Protein AF-A0A3M0B6Z5-F1 (afdb_monomer_lite)

Structure (mmCIF, N/CA/C/O backbone):
data_AF-A0A3M0B6Z5-F1
#
_entry.id   AF-A0A3M0B6Z5-F1
#
loop_
_atom_site.group_PDB
_atom_site.id
_atom_site.type_symbol
_atom_site.label_atom_id
_atom_site.label_alt_id
_atom_site.label_comp_id
_atom_site.label_asym_id
_atom_site.label_entity_id
_atom_site.label_seq_id
_atom_site.pdbx_PDB_ins_code
_atom_site.Cartn_x
_atom_site.Cartn_y
_atom_site.Cartn_z
_atom_site.occupancy
_atom_site.B_iso_or_equiv
_atom_site.auth_seq_id
_atom_site.auth_comp_id
_atom_site.auth_asym_id
_atom_site.auth_atom_id
_atom_site.pdbx_PDB_model_num
ATOM 1 N N . MET A 1 1 ? 17.640 46.400 4.854 1.00 50.22 1 MET A N 1
ATOM 2 C CA . MET A 1 1 ? 16.636 46.985 3.923 1.00 50.22 1 MET A CA 1
ATOM 3 C C . MET A 1 1 ? 15.756 45.935 3.219 1.00 50.22 1 MET A C 1
ATOM 5 O O . MET A 1 1 ? 14.706 46.308 2.716 1.00 50.22 1 MET A O 1
ATOM 9 N N . TYR A 1 2 ? 16.138 44.6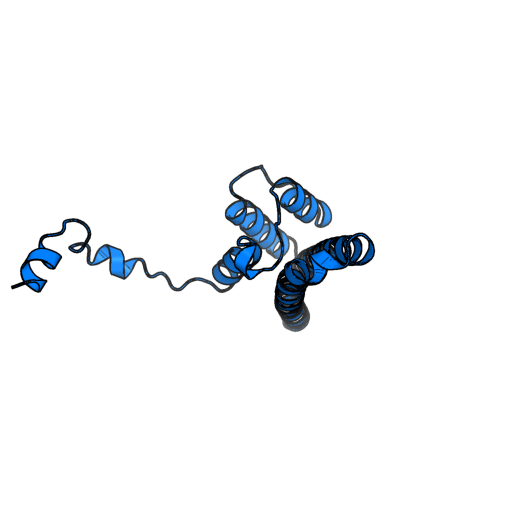46 3.205 1.00 49.75 2 TYR A N 1
ATOM 10 C CA . TYR A 1 2 ? 15.366 43.550 2.587 1.00 49.75 2 TYR A CA 1
ATOM 11 C C . TYR A 1 2 ? 14.276 42.961 3.509 1.00 49.75 2 TYR A C 1
ATOM 13 O O . TYR A 1 2 ? 13.179 42.656 3.055 1.00 49.75 2 TYR A O 1
ATOM 21 N N . GLU A 1 3 ? 14.534 42.886 4.819 1.00 48.56 3 GLU A N 1
ATOM 22 C CA . GLU A 1 3 ? 13.590 42.333 5.810 1.00 48.56 3 GLU A CA 1
ATOM 23 C C . GLU A 1 3 ? 12.293 43.138 5.936 1.00 48.56 3 GLU A C 1
ATOM 25 O O . GLU A 1 3 ? 11.216 42.563 6.066 1.00 48.56 3 GLU A O 1
ATOM 30 N N . LYS A 1 4 ? 12.373 44.470 5.810 1.00 54.31 4 LYS A N 1
ATOM 31 C CA . LYS A 1 4 ? 11.202 45.352 5.917 1.00 54.31 4 LYS A CA 1
ATOM 32 C C . LYS A 1 4 ? 10.178 45.104 4.795 1.00 54.31 4 LYS A C 1
ATOM 34 O O . LYS A 1 4 ? 8.985 45.133 5.055 1.00 54.31 4 LYS A O 1
ATOM 39 N N . ARG A 1 5 ? 10.640 44.759 3.582 1.00 54.66 5 ARG A N 1
ATOM 40 C CA . ARG A 1 5 ? 9.768 44.431 2.433 1.00 54.66 5 ARG A CA 1
ATOM 41 C C . ARG A 1 5 ? 9.154 43.030 2.511 1.00 54.66 5 ARG A C 1
ATOM 43 O O . ARG A 1 5 ? 8.107 42.792 1.926 1.00 54.66 5 ARG A O 1
ATOM 50 N N . LEU A 1 6 ? 9.797 42.094 3.216 1.00 53.50 6 LEU A N 1
ATOM 51 C CA . LEU A 1 6 ? 9.259 40.743 3.425 1.00 53.50 6 LEU A CA 1
ATOM 52 C C . LEU A 1 6 ? 8.089 40.743 4.420 1.00 53.50 6 LEU A C 1
ATOM 54 O O . LEU A 1 6 ? 7.180 39.928 4.286 1.00 53.50 6 LEU A O 1
ATOM 58 N N . GLN A 1 7 ? 8.086 41.678 5.374 1.00 55.69 7 GLN A N 1
ATOM 59 C CA . GLN A 1 7 ? 6.997 41.865 6.341 1.00 55.69 7 GLN A CA 1
ATOM 60 C C . GLN A 1 7 ? 5.774 42.596 5.760 1.00 55.69 7 GLN A C 1
ATOM 62 O O . GLN A 1 7 ? 4.667 42.419 6.256 1.00 55.69 7 GLN A O 1
ATOM 67 N N . GLU A 1 8 ? 5.953 43.363 4.682 1.00 56.09 8 GLU A N 1
ATOM 68 C CA . GLU A 1 8 ? 4.869 44.014 3.926 1.00 56.09 8 GLU A CA 1
ATOM 69 C C . GLU A 1 8 ? 4.124 43.042 2.993 1.00 56.09 8 GLU A C 1
ATOM 71 O O . GLU A 1 8 ? 3.136 43.413 2.362 1.00 56.09 8 GLU A O 1
ATOM 76 N N . ASN A 1 9 ? 4.571 41.784 2.900 1.00 57.50 9 ASN A N 1
ATOM 77 C CA . ASN A 1 9 ? 3.888 40.766 2.119 1.00 57.50 9 ASN A CA 1
ATOM 78 C C . ASN A 1 9 ? 2.609 40.307 2.860 1.00 57.50 9 ASN A C 1
ATOM 80 O O . ASN A 1 9 ? 2.724 39.724 3.944 1.00 57.50 9 ASN A O 1
ATOM 84 N N . PRO A 1 10 ? 1.401 40.495 2.287 1.00 58.94 10 PRO A N 1
ATOM 85 C CA . PRO A 1 10 ? 0.132 40.130 2.927 1.00 58.94 10 PRO A CA 1
ATOM 86 C C . PRO A 1 10 ? -0.023 38.621 3.192 1.00 58.94 10 PRO A C 1
ATOM 88 O O . PRO A 1 10 ? -0.920 38.214 3.927 1.00 58.94 10 PRO A O 1
ATOM 91 N N . PHE A 1 11 ? 0.862 37.782 2.641 1.00 56.47 11 PHE A N 1
ATOM 92 C CA . PHE A 1 11 ? 0.935 36.350 2.942 1.00 56.47 11 PHE A CA 1
ATOM 93 C C . PHE A 1 11 ? 1.825 36.011 4.155 1.00 56.47 11 PHE A C 1
ATOM 95 O O . PHE A 1 11 ? 1.682 34.930 4.718 1.00 56.47 11 PHE A O 1
ATOM 102 N N . MET A 1 12 ? 2.721 36.911 4.584 1.00 54.19 12 MET A N 1
ATOM 103 C CA . MET A 1 12 ? 3.682 36.686 5.684 1.00 54.19 12 MET A CA 1
ATOM 104 C C . MET A 1 12 ? 3.260 37.316 7.020 1.00 54.19 12 MET A C 1
ATOM 106 O O . MET A 1 12 ? 3.859 37.024 8.050 1.00 54.19 12 MET A O 1
ATOM 110 N N . THR A 1 13 ? 2.226 38.159 7.036 1.00 51.12 13 THR A N 1
ATOM 111 C CA . THR A 1 13 ? 1.728 38.835 8.252 1.00 51.12 13 THR A CA 1
ATOM 112 C C . THR A 1 13 ? 0.758 37.986 9.075 1.00 51.12 13 THR A C 1
ATOM 114 O O . THR A 1 13 ? 0.369 38.371 10.176 1.00 51.12 13 THR A O 1
ATOM 117 N N . ASN A 1 14 ? 0.374 36.808 8.578 1.00 50.00 14 ASN A N 1
ATOM 118 C CA . ASN A 1 14 ? -0.470 35.889 9.325 1.00 50.00 14 ASN A CA 1
ATOM 119 C C . ASN A 1 14 ? 0.383 35.013 10.245 1.00 50.00 14 ASN A C 1
ATOM 121 O O . ASN A 1 14 ? 0.781 33.909 9.881 1.00 50.00 14 ASN A O 1
ATOM 125 N N . SER A 1 15 ? 0.534 35.430 11.501 1.00 48.84 15 SER A N 1
ATOM 126 C CA . SER A 1 15 ? 0.926 34.540 12.608 1.00 48.84 15 SER A CA 1
ATOM 127 C C . SER A 1 15 ? 0.010 33.301 12.714 1.00 48.84 15 SER A C 1
ATOM 129 O O . SER A 1 15 ? 0.407 32.277 13.264 1.00 48.84 15 SER A O 1
ATOM 131 N N . LYS A 1 16 ? -1.185 33.358 12.101 1.00 44.81 16 LYS A N 1
ATOM 132 C CA . LYS A 1 16 ? -2.092 32.225 11.858 1.00 44.81 16 LYS A CA 1
ATOM 133 C C . LYS A 1 16 ? -1.507 31.129 10.950 1.00 44.81 16 LYS A C 1
ATOM 135 O O . LYS A 1 16 ? -1.791 29.960 11.169 1.00 44.81 16 LYS A O 1
ATOM 140 N N . PHE A 1 17 ? -0.664 31.485 9.975 1.00 47.41 17 PHE A N 1
ATOM 141 C CA . PHE A 1 17 ? -0.009 30.541 9.056 1.00 47.41 17 PHE A CA 1
ATOM 142 C C . PHE A 1 17 ? 1.031 29.670 9.778 1.00 47.41 17 PHE A C 1
ATOM 144 O O . PHE A 1 17 ? 1.225 28.509 9.439 1.00 47.41 17 PHE A O 1
ATOM 151 N N . LEU A 1 18 ? 1.661 30.215 10.825 1.00 44.03 18 LEU A N 1
ATOM 152 C CA . LEU A 1 18 ? 2.555 29.471 11.716 1.00 44.03 18 LEU A CA 1
ATOM 153 C C . LEU A 1 18 ? 1.784 28.681 12.792 1.00 44.03 18 LEU A C 1
ATOM 155 O O . LEU A 1 18 ? 2.252 27.635 13.228 1.00 44.03 18 LEU A O 1
ATOM 159 N N . GLN A 1 19 ? 0.590 29.137 13.190 1.00 42.56 19 GLN A N 1
ATOM 160 C CA . GLN A 1 19 ? -0.294 28.428 14.132 1.00 42.56 19 GLN A CA 1
ATOM 161 C C . GLN A 1 19 ? -0.998 27.200 13.532 1.00 42.56 19 GLN A C 1
ATOM 163 O O . GLN A 1 19 ? -1.458 26.345 14.285 1.00 42.56 19 GLN A O 1
ATOM 168 N N . GLU A 1 20 ? -1.058 27.069 12.205 1.00 43.88 20 GLU A N 1
ATOM 169 C CA . GLU A 1 20 ? -1.582 25.875 11.523 1.00 43.88 20 GLU A CA 1
ATOM 170 C C . GLU A 1 20 ? -0.520 24.804 11.230 1.00 43.88 20 GLU A C 1
ATOM 172 O O . GLU A 1 20 ? -0.796 23.835 10.521 1.00 43.88 20 GLU A O 1
ATOM 177 N N . PHE A 1 21 ? 0.667 24.878 11.843 1.00 44.00 21 PHE A N 1
ATOM 178 C CA . PHE A 1 21 ? 1.506 23.689 12.018 1.00 44.00 21 PHE A CA 1
ATOM 179 C C . PHE A 1 21 ? 0.870 22.766 13.072 1.00 44.00 21 PHE A C 1
ATOM 181 O O . PHE A 1 21 ? 1.419 22.536 14.146 1.00 44.00 21 PHE A O 1
ATOM 188 N N . LYS A 1 22 ? -0.321 22.232 12.772 1.00 53.41 22 LYS A N 1
ATOM 189 C CA . LYS A 1 22 ? -0.847 21.059 13.471 1.00 53.41 22 LYS A CA 1
ATOM 190 C C . LYS A 1 22 ? 0.198 19.963 13.304 1.00 53.41 22 LYS A C 1
ATOM 192 O O . LYS A 1 22 ? 0.562 19.644 12.171 1.00 53.41 22 LYS A O 1
ATOM 197 N N . GLU A 1 23 ? 0.686 19.412 14.411 1.00 58.31 23 GLU A N 1
ATOM 198 C CA . GLU A 1 23 ? 1.537 18.228 14.357 1.00 58.31 23 GLU A CA 1
ATOM 199 C C . GLU A 1 23 ? 0.836 17.166 13.503 1.00 58.31 23 GLU A C 1
ATOM 201 O O . GLU A 1 23 ? -0.306 16.783 13.766 1.00 58.31 23 GLU A O 1
ATOM 206 N N . GLU A 1 24 ? 1.496 16.756 12.417 1.00 70.00 24 GLU A N 1
ATOM 207 C CA . GLU A 1 24 ? 0.955 15.753 11.506 1.00 70.00 24 GLU A CA 1
ATOM 208 C C . GLU A 1 24 ? 0.779 14.455 12.304 1.00 70.00 24 GLU A C 1
ATOM 210 O O . GLU A 1 24 ? 1.739 13.967 12.913 1.00 70.00 24 GLU A O 1
ATOM 215 N N . THR A 1 25 ? -0.444 13.914 12.337 1.00 85.69 25 THR A N 1
ATOM 216 C CA . THR A 1 25 ? -0.698 12.655 13.043 1.00 85.69 25 THR A CA 1
ATOM 217 C C . THR A 1 25 ? 0.103 11.526 12.397 1.00 85.69 25 THR A C 1
ATOM 219 O O . THR A 1 25 ? 0.512 11.599 11.236 1.00 85.69 25 THR A O 1
ATOM 222 N N . GLU A 1 26 ? 0.330 10.442 13.133 1.00 84.38 26 GLU A N 1
ATOM 223 C CA . GLU A 1 26 ? 0.960 9.249 12.567 1.00 84.38 26 GLU A CA 1
ATOM 224 C C . GLU A 1 26 ? 0.196 8.716 11.344 1.00 84.38 26 GLU A C 1
ATOM 226 O O . GLU A 1 26 ? 0.799 8.458 10.300 1.00 84.38 26 GLU A O 1
ATOM 231 N N . LEU A 1 27 ? -1.139 8.685 11.423 1.00 87.75 27 LEU A N 1
ATOM 232 C CA . LEU A 1 27 ? -1.995 8.320 10.297 1.00 87.75 27 LEU A CA 1
ATOM 233 C C . LEU A 1 27 ? -1.775 9.250 9.095 1.00 87.75 27 LEU A C 1
ATOM 235 O O . LEU A 1 27 ? -1.616 8.773 7.974 1.00 87.75 27 LEU A O 1
ATOM 239 N N . ASP A 1 28 ? -1.707 10.566 9.305 1.00 89.62 28 ASP A N 1
ATOM 240 C CA . ASP A 1 28 ? -1.453 11.525 8.225 1.00 89.62 28 ASP A CA 1
ATOM 241 C C . ASP A 1 28 ? -0.107 11.286 7.529 1.00 89.62 28 ASP A C 1
ATOM 243 O O . ASP A 1 28 ? -0.033 11.317 6.294 1.00 89.62 28 ASP A O 1
ATOM 247 N N . ARG A 1 29 ? 0.943 10.986 8.303 1.00 90.06 29 ARG A N 1
ATOM 248 C CA . ARG A 1 29 ? 2.273 10.658 7.768 1.00 90.06 29 ARG A CA 1
ATOM 249 C C . ARG A 1 29 ? 2.235 9.403 6.899 1.00 90.06 29 ARG A C 1
ATOM 251 O O . ARG A 1 29 ? 2.791 9.414 5.796 1.00 90.06 29 ARG A O 1
ATOM 258 N N . ILE A 1 30 ? 1.547 8.355 7.348 1.00 91.00 30 ILE A N 1
ATOM 259 C CA . ILE A 1 30 ? 1.390 7.097 6.603 1.00 91.00 30 ILE A CA 1
ATOM 260 C C . ILE A 1 30 ? 0.569 7.305 5.329 1.00 91.00 30 ILE A C 1
ATOM 262 O O . ILE A 1 30 ? 0.990 6.885 4.249 1.00 91.00 30 ILE A O 1
ATOM 266 N N . LEU A 1 31 ? -0.559 8.013 5.410 1.00 93.94 31 LEU A N 1
ATOM 267 C CA . LEU A 1 31 ? -1.397 8.319 4.248 1.00 93.94 31 LEU A CA 1
ATOM 268 C C . LEU A 1 31 ? -0.608 9.086 3.185 1.00 93.94 31 LEU A C 1
ATOM 270 O O . LEU A 1 31 ? -0.649 8.749 2.000 1.00 93.94 31 LEU A O 1
ATOM 274 N N . LYS A 1 32 ? 0.161 10.097 3.593 1.00 90.88 32 LYS A N 1
ATOM 275 C CA . LYS A 1 32 ? 1.035 10.865 2.698 1.00 90.88 32 LYS A CA 1
ATOM 276 C C . LYS A 1 32 ? 2.138 10.004 2.093 1.00 90.88 32 LYS A C 1
ATOM 278 O O . LYS A 1 32 ? 2.484 10.180 0.927 1.00 90.88 32 LYS A O 1
ATOM 283 N N . PHE A 1 33 ? 2.703 9.085 2.866 1.00 93.25 33 PHE A N 1
ATOM 284 C CA . PHE A 1 33 ? 3.711 8.162 2.368 1.00 93.25 33 PHE A CA 1
ATOM 285 C C . PHE A 1 33 ? 3.132 7.218 1.300 1.00 93.25 33 PHE A C 1
ATOM 287 O O . PHE A 1 33 ? 3.677 7.171 0.198 1.00 93.25 33 PHE A O 1
ATOM 294 N N . LEU A 1 34 ? 1.998 6.561 1.569 1.00 94.31 34 LEU A N 1
ATOM 295 C CA . LEU A 1 34 ? 1.347 5.614 0.651 1.00 94.31 34 LEU A CA 1
ATOM 296 C C . LEU A 1 34 ? 0.785 6.280 -0.618 1.00 94.31 34 LEU A C 1
ATOM 298 O O . LEU A 1 34 ? 0.820 5.691 -1.698 1.00 94.31 34 LEU A O 1
ATOM 302 N N . THR A 1 35 ? 0.287 7.517 -0.522 1.00 94.81 35 THR A N 1
ATOM 303 C CA . THR A 1 35 ? -0.350 8.224 -1.652 1.00 94.81 35 THR A CA 1
ATOM 304 C C . THR A 1 35 ? 0.626 8.866 -2.634 1.00 94.81 35 THR A C 1
ATOM 306 O O . THR A 1 35 ? 0.210 9.221 -3.746 1.00 94.81 35 THR A O 1
ATOM 309 N N . VAL A 1 36 ? 1.901 9.016 -2.267 1.00 95.75 36 VAL A N 1
ATOM 310 C CA . VAL A 1 36 ? 2.934 9.655 -3.094 1.00 95.75 36 VAL A CA 1
ATOM 311 C C . VAL A 1 36 ? 3.848 8.579 -3.692 1.00 95.75 36 VAL A C 1
ATOM 313 O O . VAL A 1 36 ? 4.755 8.113 -3.001 1.00 95.75 36 VAL A O 1
ATOM 316 N N . PRO A 1 37 ? 3.716 8.236 -4.992 1.00 95.62 37 PRO A N 1
ATOM 317 C CA . PRO A 1 37 ? 4.483 7.141 -5.597 1.00 95.62 37 PRO A CA 1
ATOM 318 C C . PRO A 1 37 ? 5.990 7.340 -5.497 1.00 95.62 37 PRO A C 1
ATOM 320 O O . PRO A 1 37 ? 6.744 6.411 -5.229 1.00 95.62 37 PRO A O 1
ATOM 323 N N . GLY A 1 38 ? 6.445 8.589 -5.634 1.00 96.00 38 GLY A N 1
ATOM 324 C CA . GLY A 1 38 ? 7.851 8.948 -5.471 1.00 96.00 38 GLY A CA 1
ATOM 325 C C . GLY A 1 38 ? 8.434 8.593 -4.096 1.00 96.00 38 GLY A C 1
ATOM 326 O O . GLY A 1 38 ? 9.657 8.491 -3.993 1.00 96.00 38 GLY A O 1
ATOM 327 N N . ARG A 1 39 ? 7.596 8.381 -3.073 1.00 95.25 39 ARG A N 1
ATOM 328 C CA . ARG A 1 39 ? 7.981 7.944 -1.725 1.00 95.25 39 ARG A CA 1
ATOM 329 C C . ARG A 1 39 ? 7.738 6.449 -1.520 1.00 95.25 39 ARG A C 1
ATOM 331 O O . ARG A 1 39 ? 8.687 5.758 -1.168 1.00 95.25 39 ARG A O 1
ATOM 338 N N . SER A 1 40 ? 6.522 5.967 -1.783 1.00 96.94 40 SER A N 1
ATOM 339 C CA . SER A 1 40 ? 6.124 4.572 -1.536 1.00 96.94 40 SER A CA 1
ATOM 340 C C . SER A 1 40 ? 6.668 3.572 -2.549 1.00 96.94 40 SER A C 1
ATOM 342 O O . SER A 1 40 ? 6.668 2.381 -2.283 1.00 96.94 40 SER A O 1
ATOM 344 N N . GLY A 1 41 ? 7.105 4.018 -3.725 1.00 97.75 41 GLY A N 1
ATOM 345 C CA . GLY A 1 41 ? 7.518 3.114 -4.795 1.00 97.75 41 GLY A CA 1
ATOM 346 C C . GLY A 1 41 ? 6.366 2.547 -5.617 1.00 97.75 41 GLY A C 1
ATOM 347 O O . GLY A 1 41 ? 6.635 1.887 -6.610 1.00 97.75 41 GLY A O 1
ATOM 348 N N . ILE A 1 42 ? 5.113 2.827 -5.243 1.00 97.62 42 ILE A N 1
ATOM 349 C CA . ILE A 1 42 ? 3.912 2.276 -5.878 1.00 97.62 42 ILE A CA 1
ATOM 350 C C . ILE A 1 42 ? 2.852 3.355 -6.100 1.00 97.62 42 ILE A C 1
ATOM 352 O O . ILE A 1 42 ? 2.731 4.315 -5.339 1.00 97.62 42 ILE A O 1
ATOM 356 N N . TYR A 1 43 ? 2.043 3.190 -7.143 1.00 97.38 43 TYR A N 1
ATOM 357 C CA . TYR A 1 43 ? 0.836 3.990 -7.332 1.00 97.38 43 TYR A CA 1
ATOM 358 C C . TYR A 1 43 ? -0.389 3.189 -6.896 1.00 97.38 43 TYR A C 1
ATOM 360 O O . TYR A 1 43 ? -0.602 2.079 -7.380 1.00 97.38 43 TYR A O 1
ATOM 368 N N . ILE A 1 44 ? -1.183 3.783 -6.002 1.00 97.19 44 ILE A N 1
ATOM 369 C CA . ILE A 1 44 ? -2.503 3.285 -5.612 1.00 97.19 44 ILE A CA 1
ATOM 370 C C . ILE A 1 44 ? -3.543 4.214 -6.236 1.00 97.19 44 ILE A C 1
ATOM 372 O O . ILE A 1 44 ? -3.613 5.401 -5.897 1.00 97.19 44 ILE A O 1
ATOM 376 N N . SER A 1 45 ? -4.302 3.699 -7.192 1.00 97.19 45 SER A N 1
ATOM 377 C CA . SER A 1 45 ? -5.418 4.372 -7.853 1.00 97.19 45 SER A CA 1
ATOM 378 C C . SER A 1 45 ? -6.676 4.345 -6.985 1.00 97.19 45 SER A C 1
ATOM 380 O O . SER A 1 45 ? -6.792 3.565 -6.045 1.00 97.19 45 SER A O 1
ATOM 382 N N . ARG A 1 46 ? -7.673 5.166 -7.330 1.00 97.88 46 ARG A N 1
ATOM 383 C CA . ARG A 1 46 ? -8.974 5.170 -6.631 1.00 97.88 46 ARG A CA 1
ATOM 384 C C . ARG A 1 46 ? -9.683 3.815 -6.717 1.00 97.88 46 ARG A C 1
ATOM 386 O O . ARG A 1 46 ? -10.275 3.384 -5.738 1.00 97.88 46 ARG A O 1
ATOM 393 N N . ILE A 1 47 ? -9.581 3.141 -7.864 1.00 97.38 47 ILE A N 1
ATOM 394 C CA . ILE A 1 47 ? -10.173 1.814 -8.079 1.00 97.38 47 ILE A CA 1
ATOM 395 C C . ILE A 1 47 ? -9.492 0.782 -7.179 1.00 97.38 47 ILE A C 1
ATOM 397 O O . ILE A 1 47 ? -10.163 -0.045 -6.571 1.00 97.38 47 ILE A O 1
ATOM 40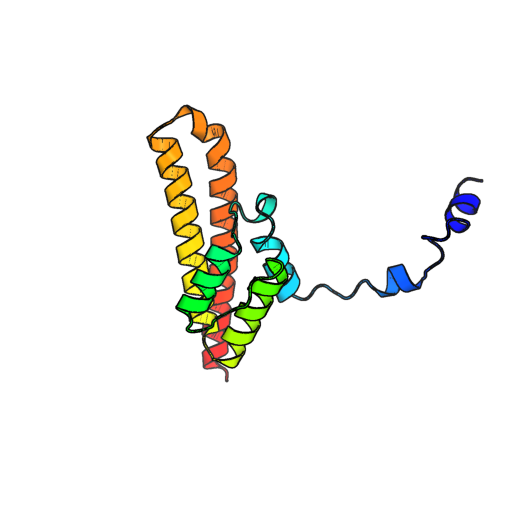1 N N . GLU A 1 48 ? -8.165 0.831 -7.064 1.00 97.75 48 GLU A N 1
ATOM 402 C CA . GLU A 1 48 ? -7.429 -0.056 -6.157 1.00 97.75 48 GLU A CA 1
ATOM 403 C C . GLU A 1 48 ? -7.795 0.226 -4.701 1.00 97.75 48 GLU A C 1
ATOM 405 O O . GLU A 1 48 ? -8.078 -0.711 -3.969 1.00 97.75 48 GLU A O 1
ATOM 410 N N . ILE A 1 49 ? -7.915 1.496 -4.307 1.00 97.94 49 ILE A N 1
ATOM 411 C CA . ILE A 1 49 ? -8.381 1.876 -2.967 1.00 97.94 49 ILE A CA 1
ATOM 412 C C . ILE A 1 49 ? -9.788 1.314 -2.689 1.00 97.94 49 ILE A C 1
ATOM 414 O O . ILE A 1 49 ? -10.017 0.749 -1.624 1.00 97.94 49 ILE A O 1
ATOM 418 N N . GLN A 1 50 ? -10.713 1.371 -3.653 1.00 97.81 50 GLN A N 1
ATOM 419 C CA . GLN A 1 50 ? -12.023 0.721 -3.513 1.00 97.81 50 GLN A CA 1
ATOM 420 C C . GLN A 1 50 ? -11.916 -0.798 -3.370 1.00 97.81 50 GLN A C 1
ATOM 422 O O . GLN A 1 50 ? -12.629 -1.373 -2.557 1.00 97.81 50 GLN A O 1
ATOM 427 N N . LYS A 1 51 ? -11.026 -1.460 -4.120 1.00 97.62 51 LYS A N 1
ATOM 428 C CA . LYS A 1 51 ? -10.792 -2.907 -3.980 1.00 97.62 51 LYS A CA 1
ATOM 429 C C . LYS A 1 51 ? -10.253 -3.263 -2.591 1.00 97.62 51 LYS A C 1
ATOM 431 O O . LYS A 1 51 ? -10.734 -4.228 -2.008 1.00 97.62 51 LYS A O 1
ATOM 436 N N . LEU A 1 52 ? -9.326 -2.464 -2.053 1.00 97.56 52 LEU A N 1
ATOM 437 C CA . LEU A 1 52 ? -8.815 -2.623 -0.686 1.00 97.56 52 LEU A CA 1
ATOM 438 C C . LEU A 1 52 ? -9.943 -2.487 0.348 1.00 97.56 52 LEU A C 1
ATOM 440 O O . LEU A 1 52 ? -10.065 -3.324 1.236 1.00 97.56 52 LEU A O 1
ATOM 444 N N . ALA A 1 53 ? -10.806 -1.476 0.202 1.00 96.62 53 ALA A N 1
ATOM 445 C CA . ALA A 1 53 ? -11.974 -1.299 1.067 1.00 96.62 53 ALA A CA 1
ATOM 446 C C . ALA A 1 53 ? -12.910 -2.515 1.004 1.00 96.62 53 ALA A C 1
ATOM 448 O O . ALA A 1 53 ? -13.336 -3.053 2.028 1.00 96.62 53 ALA A O 1
ATOM 449 N N . LYS A 1 54 ? -13.187 -2.993 -0.212 1.00 97.31 54 LYS A N 1
ATOM 450 C CA . LYS A 1 54 ? -14.107 -4.106 -0.439 1.00 97.31 54 LYS A CA 1
ATOM 451 C C . LYS A 1 54 ? -13.595 -5.412 0.163 1.00 97.31 54 LYS A C 1
ATOM 453 O O . LYS A 1 54 ? -14.399 -6.183 0.678 1.00 97.31 54 LYS A O 1
ATOM 458 N N . ALA A 1 55 ? -12.277 -5.629 0.161 1.00 96.25 55 ALA A N 1
ATOM 459 C CA . ALA A 1 55 ? -11.644 -6.789 0.793 1.00 96.25 55 ALA A CA 1
ATOM 460 C C . ALA A 1 55 ? -11.919 -6.862 2.306 1.00 96.25 55 ALA A C 1
ATOM 462 O O . ALA A 1 55 ? -12.069 -7.953 2.848 1.00 96.25 55 ALA A O 1
ATOM 463 N N . ILE A 1 56 ? -12.085 -5.714 2.972 1.00 94.75 56 ILE A N 1
ATOM 464 C CA . ILE A 1 56 ? -12.474 -5.644 4.388 1.00 94.75 56 ILE A CA 1
ATOM 465 C C . ILE A 1 56 ? -13.988 -5.451 4.592 1.00 94.75 56 ILE A C 1
ATOM 467 O O . ILE A 1 56 ? -14.447 -5.249 5.718 1.00 94.75 56 ILE A O 1
ATOM 471 N N . GLY A 1 57 ? -14.797 -5.566 3.537 1.00 94.19 57 GLY A N 1
ATOM 472 C CA . GLY A 1 57 ? -16.257 -5.437 3.597 1.00 94.19 57 GLY A CA 1
ATOM 473 C C . GLY A 1 57 ? -16.754 -3.998 3.745 1.00 94.19 57 GLY A C 1
ATOM 474 O O . GLY A 1 57 ? -17.791 -3.781 4.366 1.00 94.19 57 GLY A O 1
ATOM 475 N N . VAL A 1 58 ? -16.011 -3.026 3.213 1.00 92.50 58 VAL A N 1
ATOM 476 C CA . VAL A 1 58 ? -16.366 -1.601 3.218 1.00 92.50 58 VAL A CA 1
ATOM 477 C C . VAL A 1 58 ? -16.518 -1.106 1.782 1.00 92.50 58 VAL A C 1
ATOM 479 O O . VAL A 1 58 ? -15.641 -1.320 0.949 1.00 92.50 58 VAL A O 1
ATOM 482 N N . ASP A 1 59 ? -17.595 -0.378 1.500 1.00 93.19 59 ASP A N 1
ATOM 483 C CA . ASP A 1 59 ? -17.730 0.387 0.261 1.00 93.19 59 ASP A CA 1
ATOM 484 C C . ASP A 1 59 ? -17.380 1.855 0.526 1.00 93.19 59 ASP A C 1
ATOM 486 O O . ASP A 1 59 ? -18.014 2.524 1.343 1.00 93.19 59 ASP A O 1
ATOM 490 N N . VAL A 1 60 ? -16.366 2.370 -0.177 1.00 93.06 60 VAL A N 1
ATOM 491 C CA . VAL A 1 60 ? -15.966 3.781 -0.085 1.00 93.06 60 VAL A CA 1
ATOM 492 C C . VAL A 1 60 ? -16.373 4.567 -1.337 1.00 93.06 60 VAL A C 1
ATOM 494 O O . VAL A 1 60 ? -16.110 4.122 -2.465 1.00 93.06 60 VAL A O 1
ATOM 497 N N . PRO A 1 61 ? -16.987 5.757 -1.176 1.00 94.31 61 PRO A N 1
ATOM 498 C CA . PRO A 1 61 ? -17.291 6.629 -2.301 1.00 94.31 61 PRO A CA 1
ATOM 499 C C . PRO A 1 61 ? -16.011 7.152 -2.961 1.00 94.31 61 PRO A C 1
ATOM 501 O O . PRO A 1 61 ? -14.991 7.375 -2.308 1.00 94.31 61 PRO A O 1
ATOM 504 N N . VAL A 1 62 ? -16.064 7.375 -4.276 1.00 95.38 62 VAL A N 1
ATOM 505 C CA . VAL A 1 62 ? -14.918 7.890 -5.036 1.00 95.38 62 VAL A CA 1
ATOM 506 C C . VAL A 1 62 ? -14.673 9.356 -4.675 1.00 95.38 62 VAL A C 1
ATOM 508 O O . VAL A 1 62 ? -15.513 10.215 -4.937 1.00 95.38 62 VAL A O 1
ATOM 511 N N . LYS A 1 63 ? -13.497 9.644 -4.112 1.00 95.94 63 LYS A N 1
ATOM 512 C CA . LYS A 1 63 ? -13.026 10.988 -3.737 1.00 95.94 63 LYS A CA 1
ATOM 513 C C . LYS A 1 63 ? -11.539 11.151 -4.089 1.00 95.94 63 LYS A C 1
ATOM 515 O O . LYS A 1 63 ? -10.983 10.400 -4.893 1.00 95.94 63 LYS A O 1
ATOM 520 N N . GLU A 1 64 ? -10.884 12.148 -3.499 1.00 96.44 64 GLU A N 1
ATOM 521 C CA . GLU A 1 64 ? -9.424 12.253 -3.486 1.00 96.44 64 GLU A CA 1
ATOM 522 C C . GLU A 1 64 ? -8.807 11.024 -2.774 1.00 96.44 64 GLU A C 1
ATOM 524 O O . GLU A 1 64 ? -9.390 10.471 -1.843 1.00 96.44 64 GLU A O 1
ATOM 529 N N . ARG A 1 65 ? -7.653 10.536 -3.253 1.00 96.44 65 ARG A N 1
ATOM 530 C CA . ARG A 1 65 ? -7.067 9.245 -2.851 1.00 96.44 65 ARG A CA 1
ATOM 531 C C . ARG A 1 65 ? -6.663 9.200 -1.379 1.00 96.44 65 ARG A C 1
ATOM 533 O O . ARG A 1 65 ? -6.831 8.158 -0.751 1.00 96.44 65 ARG A O 1
ATOM 540 N N . ARG A 1 66 ? -6.105 10.289 -0.843 1.00 95.94 66 ARG A N 1
ATOM 541 C CA . ARG A 1 66 ? -5.738 10.393 0.575 1.00 95.94 66 ARG A CA 1
ATOM 542 C C . ARG A 1 66 ? -6.982 10.305 1.443 1.00 95.94 66 ARG A C 1
ATOM 544 O O . ARG A 1 66 ? -6.968 9.533 2.394 1.00 95.94 66 ARG A O 1
ATOM 551 N N . GLU A 1 67 ? -8.047 11.017 1.083 1.00 96.25 67 GLU A N 1
ATOM 552 C CA . GLU A 1 67 ? -9.324 10.943 1.807 1.00 96.25 67 GLU A CA 1
ATOM 553 C C . GLU A 1 67 ? -9.938 9.542 1.731 1.00 96.25 67 GLU A C 1
ATOM 555 O O . GLU A 1 67 ? -10.358 9.005 2.748 1.00 96.25 67 GLU A O 1
ATOM 560 N N . MET A 1 68 ? -9.908 8.891 0.565 1.00 97.50 68 MET A N 1
ATOM 561 C CA . MET A 1 68 ? -10.400 7.513 0.446 1.00 97.50 68 MET A CA 1
ATOM 562 C C . MET A 1 68 ? -9.593 6.534 1.308 1.00 97.50 68 MET A C 1
ATOM 564 O O . MET A 1 68 ? -10.180 5.700 1.985 1.00 97.50 68 MET A O 1
ATOM 568 N N . LEU A 1 69 ? -8.257 6.622 1.319 1.00 96.31 69 LEU A N 1
ATOM 569 C CA . LEU A 1 69 ? -7.436 5.774 2.192 1.00 96.31 69 LEU A CA 1
ATOM 570 C C . LEU A 1 69 ? -7.709 6.063 3.670 1.00 96.31 69 LEU A C 1
ATOM 572 O O . LEU A 1 69 ? -7.827 5.128 4.457 1.00 96.31 69 LEU A O 1
ATOM 576 N N . LYS A 1 70 ? -7.853 7.338 4.043 1.00 96.25 70 LYS A N 1
ATOM 577 C CA . LYS A 1 70 ? -8.201 7.750 5.405 1.00 96.25 70 LYS A CA 1
ATOM 578 C C . LYS A 1 70 ? -9.525 7.137 5.854 1.00 96.25 70 LYS A C 1
ATOM 580 O O . LYS A 1 70 ? -9.569 6.556 6.935 1.00 96.25 70 LYS A O 1
ATOM 585 N N . ASP A 1 71 ? -10.558 7.221 5.015 1.00 95.50 71 ASP A N 1
ATOM 586 C CA . ASP A 1 71 ? -11.872 6.628 5.272 1.00 95.50 71 ASP A CA 1
ATOM 587 C C . ASP A 1 71 ? -11.731 5.120 5.553 1.00 95.50 71 ASP A C 1
ATOM 589 O O . ASP A 1 71 ? -12.229 4.632 6.566 1.00 95.50 71 ASP A O 1
ATOM 593 N N . ILE A 1 72 ? -10.965 4.385 4.736 1.00 96.25 72 ILE A N 1
ATOM 594 C CA . ILE A 1 72 ? -10.749 2.939 4.932 1.00 96.25 72 ILE A CA 1
ATOM 595 C C . ILE A 1 72 ? -10.052 2.637 6.263 1.00 96.25 72 ILE A C 1
ATOM 597 O O . ILE A 1 72 ? -10.482 1.725 6.964 1.00 96.25 72 ILE A O 1
ATOM 601 N N . PHE A 1 73 ? -9.013 3.388 6.644 1.00 95.31 73 PHE A N 1
ATOM 602 C CA . PHE A 1 73 ? -8.349 3.203 7.944 1.00 95.31 73 PHE A CA 1
ATOM 603 C C . PHE A 1 73 ? -9.305 3.450 9.120 1.00 95.31 73 PHE A C 1
ATOM 605 O O . PHE A 1 73 ? -9.284 2.703 10.101 1.00 95.31 73 PHE A O 1
ATOM 612 N N . ILE A 1 74 ? -10.161 4.472 9.024 1.00 94.19 74 ILE A N 1
ATOM 613 C CA . ILE A 1 74 ? -11.168 4.779 10.048 1.00 94.19 74 ILE A CA 1
ATOM 614 C C . ILE A 1 74 ? -12.181 3.635 10.158 1.00 94.19 74 ILE A C 1
ATOM 616 O O . ILE A 1 74 ? -12.421 3.143 11.263 1.00 94.19 74 ILE A O 1
ATOM 620 N N . TYR A 1 75 ? -12.728 3.171 9.032 1.00 94.38 75 TYR A N 1
ATOM 621 C CA . TYR A 1 75 ? -13.695 2.074 9.016 1.00 94.38 75 TYR A CA 1
ATOM 622 C C . TYR A 1 75 ? -13.085 0.760 9.501 1.00 94.38 75 TYR A C 1
ATOM 624 O O . TYR A 1 75 ? -13.689 0.072 10.321 1.00 94.38 75 TYR A O 1
ATOM 632 N N . ALA A 1 76 ? -11.860 0.440 9.081 1.00 94.38 76 ALA A N 1
ATOM 633 C CA . ALA A 1 76 ? -11.154 -0.747 9.549 1.00 94.38 76 ALA A CA 1
ATOM 634 C C . ALA A 1 76 ? -10.989 -0.734 11.073 1.00 94.38 76 ALA A C 1
ATOM 636 O O . ALA A 1 76 ? -11.264 -1.741 11.722 1.00 94.38 76 ALA A O 1
ATOM 637 N N . LYS A 1 77 ? -10.634 0.414 11.665 1.00 92.31 77 LYS A N 1
ATOM 638 C CA . LYS A 1 77 ? -10.551 0.552 13.124 1.00 92.31 77 LYS A CA 1
ATOM 639 C C . LYS A 1 77 ? -11.908 0.347 13.802 1.00 92.31 77 LYS A C 1
ATOM 641 O O . LYS A 1 77 ? -11.988 -0.394 14.774 1.00 92.31 77 LYS A O 1
ATOM 646 N N . GLN A 1 78 ? -12.968 0.973 13.290 1.00 92.44 78 GLN A N 1
ATOM 647 C CA . GLN A 1 78 ? -14.327 0.849 13.841 1.00 92.44 78 GLN A CA 1
ATOM 648 C C . GLN A 1 78 ? -14.871 -0.583 13.771 1.00 92.44 78 GLN A C 1
ATOM 650 O O . GLN A 1 78 ? -15.628 -0.997 14.643 1.00 92.44 78 GLN A O 1
ATOM 655 N N . MET A 1 79 ? -14.476 -1.338 12.747 1.00 93.56 79 MET A N 1
ATOM 656 C CA . MET A 1 79 ? -14.931 -2.708 12.498 1.00 93.56 79 MET A CA 1
ATOM 657 C C . MET A 1 79 ? -13.992 -3.781 13.065 1.00 93.56 79 MET A C 1
ATOM 659 O O . MET A 1 79 ? -14.222 -4.962 12.819 1.00 93.56 79 MET A O 1
ATOM 663 N N . ASN A 1 80 ? -12.932 -3.395 13.784 1.00 93.19 80 ASN A N 1
ATOM 664 C CA . ASN A 1 80 ? -11.872 -4.297 14.248 1.00 93.19 80 ASN A CA 1
ATOM 665 C C . ASN A 1 80 ? -11.200 -5.113 13.116 1.00 93.19 80 ASN A C 1
ATOM 667 O O . ASN A 1 80 ? -10.853 -6.278 13.286 1.00 93.19 80 ASN A O 1
ATOM 671 N N . LYS A 1 81 ? -11.021 -4.487 11.947 1.00 95.62 81 LYS A N 1
ATOM 672 C CA . LYS A 1 81 ? -10.414 -5.049 10.724 1.00 95.62 81 LYS A CA 1
ATOM 673 C C . LYS A 1 81 ? -9.094 -4.379 10.336 1.00 95.62 81 LYS A C 1
ATOM 675 O O . LYS A 1 81 ? -8.662 -4.453 9.188 1.00 95.62 81 LYS A O 1
ATOM 680 N N . THR A 1 82 ? -8.440 -3.686 11.270 1.00 95.00 82 THR A N 1
ATOM 681 C CA . THR A 1 82 ? -7.163 -3.000 11.006 1.00 95.00 82 THR A CA 1
ATOM 682 C C . THR A 1 82 ? -6.094 -3.968 10.495 1.00 95.00 82 THR A C 1
ATOM 684 O O . THR A 1 82 ? -5.423 -3.663 9.515 1.00 95.00 82 THR A O 1
ATOM 687 N N . ILE A 1 83 ? -5.962 -5.149 11.109 1.00 96.31 83 ILE A N 1
ATOM 688 C CA . ILE A 1 83 ? -4.991 -6.172 10.684 1.00 96.31 83 ILE A CA 1
ATOM 689 C C . ILE A 1 83 ? -5.313 -6.670 9.267 1.00 96.31 83 ILE A C 1
ATOM 691 O O . ILE A 1 83 ? -4.413 -6.756 8.433 1.00 96.31 83 ILE A O 1
ATOM 695 N N . ASP A 1 84 ? -6.591 -6.913 8.960 1.00 97.38 84 ASP A N 1
ATOM 696 C CA . ASP A 1 84 ? -7.032 -7.354 7.629 1.00 97.38 84 ASP A CA 1
ATOM 697 C C . ASP A 1 84 ? -6.724 -6.307 6.552 1.00 97.38 84 ASP A C 1
ATOM 699 O O . ASP A 1 84 ? -6.232 -6.637 5.470 1.00 97.38 84 ASP A O 1
ATOM 703 N N . LEU A 1 85 ? -6.953 -5.025 6.858 1.00 97.25 85 LEU A N 1
ATOM 704 C CA . LEU A 1 85 ? -6.595 -3.922 5.969 1.00 97.25 85 LEU A CA 1
ATOM 705 C C . LEU A 1 85 ? -5.088 -3.899 5.699 1.00 97.25 85 LEU A C 1
ATOM 707 O O . LEU A 1 85 ? -4.672 -3.779 4.548 1.00 97.25 85 LEU A O 1
ATOM 711 N N . LEU A 1 86 ? -4.271 -4.006 6.748 1.00 97.75 86 LEU A N 1
ATOM 712 C CA . LEU A 1 86 ? -2.814 -3.965 6.624 1.00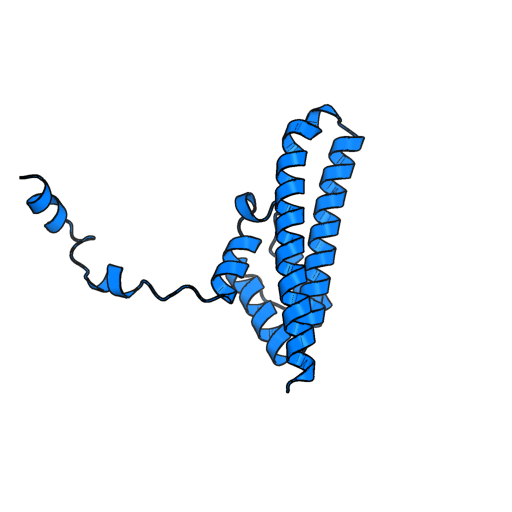 97.75 86 LEU A CA 1
ATOM 713 C C . LEU A 1 86 ? -2.289 -5.151 5.809 1.00 97.75 86 LEU A C 1
ATOM 715 O O . LEU A 1 86 ? -1.458 -4.941 4.929 1.00 97.75 86 LEU A O 1
ATOM 719 N N . ASN A 1 87 ? -2.827 -6.355 6.018 1.00 98.25 87 ASN A N 1
ATOM 720 C CA . ASN A 1 87 ? -2.531 -7.519 5.176 1.00 98.25 87 ASN A CA 1
ATOM 721 C C . ASN A 1 87 ? -2.895 -7.263 3.710 1.00 98.25 87 ASN A C 1
ATOM 723 O O . ASN A 1 87 ? -2.060 -7.446 2.831 1.00 98.25 87 ASN A O 1
ATOM 727 N N . THR A 1 88 ? -4.088 -6.723 3.448 1.00 98.12 88 THR A N 1
ATOM 728 C CA . THR A 1 88 ? -4.523 -6.410 2.078 1.00 98.12 88 THR A CA 1
ATOM 729 C C . THR A 1 88 ? -3.604 -5.373 1.407 1.00 98.12 88 THR A C 1
ATOM 731 O O . THR A 1 88 ? -3.321 -5.458 0.211 1.00 98.12 88 THR A O 1
ATOM 734 N N . ILE A 1 89 ? -3.105 -4.383 2.158 1.00 98.25 89 ILE A N 1
ATOM 735 C CA . ILE A 1 89 ? -2.135 -3.399 1.650 1.00 98.25 89 ILE A CA 1
ATOM 736 C C . ILE A 1 89 ? -0.783 -4.064 1.350 1.00 98.25 89 ILE A C 1
ATOM 738 O O . ILE A 1 89 ? -0.180 -3.742 0.326 1.00 98.25 89 ILE A O 1
ATOM 742 N N . ILE A 1 90 ? -0.309 -4.977 2.204 1.00 98.62 90 ILE A N 1
ATOM 743 C CA . ILE A 1 90 ? 0.935 -5.734 1.985 1.00 98.62 90 ILE A CA 1
ATOM 744 C C . ILE A 1 90 ? 0.833 -6.560 0.700 1.00 98.62 90 ILE A C 1
ATOM 746 O O . ILE A 1 90 ? 1.688 -6.415 -0.174 1.00 98.62 90 ILE A O 1
ATOM 750 N N . ASP A 1 91 ? -0.249 -7.320 0.532 1.00 98.44 91 ASP A N 1
ATOM 751 C CA . ASP A 1 91 ? -0.489 -8.134 -0.666 1.00 98.44 91 ASP A CA 1
ATOM 752 C C . ASP A 1 91 ? -0.530 -7.272 -1.935 1.00 98.44 91 ASP A C 1
ATOM 754 O O . ASP A 1 91 ? 0.003 -7.636 -2.985 1.00 98.44 91 ASP A O 1
ATOM 758 N N . PHE A 1 92 ? -1.121 -6.078 -1.843 1.00 98.50 92 PHE A N 1
ATOM 759 C CA . PHE A 1 92 ? -1.128 -5.123 -2.946 1.00 98.50 92 PHE A CA 1
ATOM 760 C C . PHE A 1 92 ? 0.275 -4.599 -3.286 1.00 98.50 92 PHE A C 1
ATOM 762 O O . PHE A 1 92 ? 0.602 -4.447 -4.467 1.00 98.50 92 PHE A O 1
ATOM 769 N N . ILE A 1 93 ? 1.112 -4.317 -2.283 1.00 98.56 93 ILE A N 1
ATOM 770 C CA . ILE A 1 93 ? 2.505 -3.907 -2.505 1.00 98.56 93 ILE A CA 1
ATOM 771 C C . ILE A 1 93 ? 3.285 -5.043 -3.174 1.00 98.56 93 ILE A C 1
ATOM 773 O O . ILE A 1 93 ? 3.977 -4.791 -4.162 1.00 98.56 93 ILE A O 1
ATOM 777 N N . ASP A 1 94 ? 3.124 -6.280 -2.705 1.00 98.69 94 ASP A N 1
ATOM 778 C CA . ASP A 1 94 ? 3.767 -7.461 -3.292 1.00 98.69 94 ASP A CA 1
ATOM 779 C C . ASP A 1 94 ? 3.345 -7.683 -4.743 1.00 98.69 94 ASP A C 1
ATOM 781 O O . ASP A 1 94 ? 4.192 -7.913 -5.610 1.00 98.69 94 ASP A O 1
ATOM 785 N N . TYR A 1 95 ? 2.057 -7.510 -5.039 1.00 98.44 95 TYR A N 1
ATOM 786 C CA . TYR A 1 95 ? 1.556 -7.520 -6.409 1.00 98.44 95 TYR A CA 1
ATOM 787 C C . TYR A 1 95 ? 2.226 -6.437 -7.266 1.00 98.44 95 TYR A C 1
ATOM 789 O O . TYR A 1 95 ? 2.667 -6.705 -8.377 1.00 98.44 95 TYR A O 1
ATOM 797 N N . LYS A 1 96 ? 2.379 -5.204 -6.771 1.00 98.31 96 LYS A N 1
ATOM 798 C CA . LYS A 1 96 ? 3.079 -4.151 -7.532 1.00 98.31 96 LYS A CA 1
ATOM 799 C C . LYS A 1 96 ? 4.558 -4.461 -7.747 1.00 98.31 96 LYS A C 1
ATOM 801 O O . LYS A 1 96 ? 5.082 -4.169 -8.821 1.00 98.31 96 LYS A O 1
ATOM 806 N N . ILE A 1 97 ? 5.224 -5.063 -6.765 1.00 98.62 97 ILE A N 1
ATOM 807 C CA . ILE A 1 97 ? 6.615 -5.508 -6.897 1.00 98.62 97 ILE A CA 1
ATOM 808 C C . ILE A 1 97 ? 6.733 -6.612 -7.950 1.00 98.62 97 ILE A C 1
ATOM 810 O O . ILE A 1 97 ? 7.660 -6.562 -8.760 1.00 98.62 97 ILE A O 1
ATOM 814 N N . SER A 1 98 ? 5.803 -7.573 -7.989 1.00 98.50 98 SER A N 1
ATOM 815 C CA . SER A 1 98 ? 5.826 -8.638 -8.999 1.00 98.50 98 SER A CA 1
ATOM 816 C C . SER A 1 98 ? 5.687 -8.080 -10.416 1.00 98.50 98 SER A C 1
ATOM 818 O O . SER A 1 98 ? 6.412 -8.513 -11.302 1.00 98.50 98 SER A O 1
ATOM 820 N N . GLN A 1 99 ? 4.864 -7.046 -10.609 1.00 98.00 99 GLN A N 1
ATOM 821 C CA . GLN A 1 99 ? 4.732 -6.351 -11.893 1.00 98.00 99 GLN A CA 1
ATOM 822 C C . GLN A 1 99 ? 6.031 -5.651 -12.319 1.00 98.00 99 GLN A C 1
ATOM 824 O O . GLN A 1 99 ? 6.377 -5.658 -13.496 1.00 98.00 99 GLN A O 1
ATOM 829 N N . TYR A 1 100 ? 6.790 -5.067 -11.384 1.00 98.06 100 TYR A N 1
ATOM 830 C CA . TYR A 1 100 ? 8.109 -4.516 -11.717 1.00 98.06 100 TYR A CA 1
ATOM 831 C C . TYR A 1 100 ? 9.104 -5.605 -12.125 1.00 98.06 100 TYR A C 1
ATOM 833 O O . TYR A 1 100 ? 9.835 -5.409 -13.091 1.00 98.06 100 TYR A O 1
ATOM 841 N N . LYS A 1 101 ? 9.113 -6.742 -11.421 1.00 97.88 101 LYS A N 1
ATOM 842 C CA . LYS A 1 101 ? 9.985 -7.883 -11.742 1.00 97.88 101 LYS A CA 1
ATOM 843 C C . LYS A 1 101 ? 9.638 -8.497 -13.097 1.00 97.88 101 LYS A C 1
ATOM 845 O O . LYS A 1 101 ? 10.530 -8.716 -13.901 1.00 97.88 101 LYS A O 1
ATOM 850 N N . GLU A 1 102 ? 8.352 -8.652 -13.397 1.00 98.12 102 GLU A N 1
ATOM 851 C CA . GLU A 1 102 ? 7.878 -9.121 -14.704 1.00 98.12 102 GLU A CA 1
ATOM 852 C C . GLU A 1 102 ? 8.366 -8.215 -15.848 1.00 98.12 102 GLU A C 1
ATOM 854 O O . GLU A 1 102 ? 8.747 -8.696 -16.915 1.00 98.12 102 GLU A O 1
ATOM 859 N N . VAL A 1 103 ? 8.408 -6.895 -15.634 1.00 97.56 103 VAL A N 1
ATOM 860 C CA . VAL A 1 103 ? 8.976 -5.958 -16.614 1.00 97.56 103 VAL A CA 1
ATOM 861 C C . VAL A 1 103 ? 10.490 -6.147 -16.761 1.00 97.56 103 VAL A C 1
ATOM 863 O O . VAL A 1 103 ? 10.976 -6.123 -17.887 1.00 97.56 103 VAL A O 1
ATOM 866 N N . GLU A 1 104 ? 11.232 -6.362 -15.670 1.00 97.19 104 GLU A N 1
ATOM 867 C CA . GLU A 1 104 ? 12.678 -6.647 -15.721 1.00 97.19 104 GLU A CA 1
ATOM 868 C C . GLU A 1 104 ? 12.993 -7.945 -16.466 1.00 97.19 104 GLU A C 1
ATOM 870 O O . GLU A 1 104 ? 13.932 -7.975 -17.263 1.00 97.19 104 GLU A O 1
ATOM 875 N N . ASP A 1 105 ? 12.199 -8.990 -16.239 1.00 97.06 105 ASP A N 1
ATOM 876 C CA . ASP A 1 105 ? 12.384 -10.298 -16.865 1.00 97.06 105 ASP A CA 1
ATOM 877 C C . ASP A 1 105 ? 12.146 -10.227 -18.382 1.00 97.06 105 ASP A C 1
ATOM 879 O O . ASP A 1 105 ? 12.912 -10.790 -19.165 1.00 97.06 105 ASP A O 1
ATOM 883 N N . ASN A 1 106 ? 11.120 -9.483 -18.809 1.00 98.06 106 ASN A N 1
ATOM 884 C CA . AS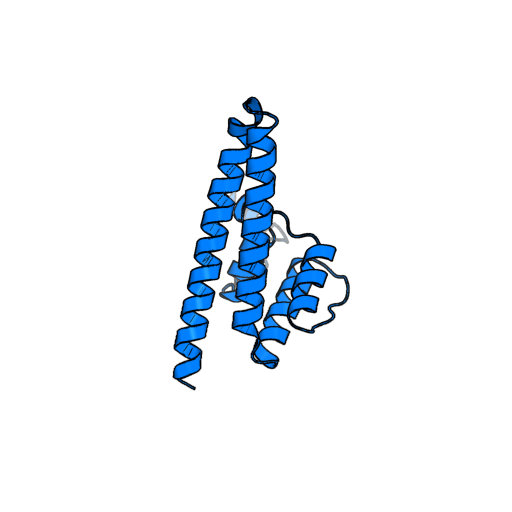N A 1 106 ? 10.789 -9.310 -20.227 1.00 98.06 106 ASN A CA 1
ATOM 885 C C . ASN A 1 106 ? 11.659 -8.256 -20.935 1.00 98.06 106 ASN A C 1
ATOM 887 O O . ASN A 1 106 ? 11.876 -8.341 -22.145 1.00 98.06 106 ASN A O 1
ATOM 891 N N . PHE A 1 107 ? 12.162 -7.258 -20.204 1.00 97.38 107 PHE A N 1
ATOM 892 C CA . PHE A 1 107 ? 12.936 -6.141 -20.748 1.00 97.38 107 PHE A CA 1
ATOM 893 C C . PHE A 1 107 ? 14.142 -5.813 -19.853 1.00 97.38 107 PHE A C 1
ATOM 895 O O . PHE A 1 107 ? 14.137 -4.787 -19.177 1.00 97.38 107 PHE A O 1
ATOM 902 N N . PRO A 1 108 ? 15.240 -6.591 -19.886 1.00 95.94 108 PRO A N 1
ATOM 903 C CA . PRO A 1 108 ? 16.344 -6.459 -18.924 1.00 95.94 108 PRO A CA 1
ATOM 904 C C . PRO A 1 108 ? 16.957 -5.054 -18.792 1.00 95.94 108 PRO A C 1
ATOM 906 O O . PRO A 1 108 ? 17.413 -4.661 -17.717 1.00 95.94 108 PRO A O 1
ATOM 909 N N . SER A 1 109 ? 16.940 -4.250 -19.861 1.00 97.06 109 SER A N 1
ATOM 910 C CA . SER A 1 109 ? 17.403 -2.855 -19.831 1.00 97.06 109 SER A CA 1
ATOM 911 C C . SER A 1 109 ? 16.555 -1.938 -18.936 1.00 97.06 109 SER A C 1
ATOM 913 O O . SER A 1 109 ? 17.044 -0.890 -18.515 1.00 97.06 109 SER A O 1
ATOM 915 N N . SER A 1 110 ? 15.312 -2.307 -18.608 1.00 96.62 110 SER A N 1
ATOM 916 C CA . SER A 1 110 ? 14.440 -1.545 -17.706 1.00 96.62 110 SER A CA 1
ATOM 917 C C . SER A 1 110 ? 14.899 -1.594 -16.252 1.00 96.62 110 SER A C 1
ATOM 919 O O . SER A 1 110 ? 14.507 -0.715 -15.482 1.00 96.62 110 SER A O 1
ATOM 921 N N . LYS A 1 111 ? 15.738 -2.571 -15.877 1.00 96.50 111 LYS A N 1
ATOM 922 C CA . LYS A 1 111 ? 16.190 -2.808 -14.498 1.00 96.50 111 LYS A CA 1
ATOM 923 C C . LYS A 1 111 ? 16.740 -1.558 -13.822 1.00 96.50 111 LYS A C 1
ATOM 925 O O . LYS A 1 111 ? 16.418 -1.272 -12.673 1.00 96.50 111 LYS A O 1
ATOM 930 N N . VAL A 1 112 ? 17.493 -0.745 -14.565 1.00 94.38 112 VAL A N 1
ATOM 931 C CA . VAL A 1 112 ? 18.052 0.523 -14.066 1.00 94.38 112 VAL A CA 1
ATOM 932 C C . VAL A 1 112 ? 16.972 1.504 -13.577 1.00 94.38 112 VAL A C 1
ATOM 934 O O . VAL A 1 112 ? 17.224 2.331 -12.700 1.00 94.38 112 VAL A O 1
ATOM 937 N N . ILE A 1 113 ? 15.755 1.406 -14.117 1.00 93.06 113 ILE A N 1
ATOM 938 C CA . ILE A 1 113 ? 14.601 2.231 -13.754 1.00 93.06 113 ILE A CA 1
ATOM 939 C C . ILE A 1 113 ? 13.791 1.552 -12.644 1.00 93.06 113 ILE A C 1
ATOM 941 O O . ILE A 1 113 ? 13.492 2.187 -11.628 1.00 93.06 113 ILE A O 1
ATOM 945 N N . THR A 1 114 ? 13.419 0.285 -12.829 1.00 96.19 114 THR A N 1
ATOM 946 C CA . THR A 1 114 ? 12.503 -0.471 -11.953 1.00 96.19 114 THR A CA 1
ATOM 947 C C . THR A 1 114 ? 13.103 -0.781 -10.586 1.00 96.19 114 THR A C 1
ATOM 949 O O . THR A 1 114 ? 12.393 -0.671 -9.585 1.00 96.19 114 THR A O 1
ATOM 952 N N . GLU A 1 115 ? 14.412 -1.022 -10.488 1.00 96.56 115 GLU A N 1
ATOM 953 C CA . GLU A 1 115 ? 15.076 -1.373 -9.227 1.00 96.56 115 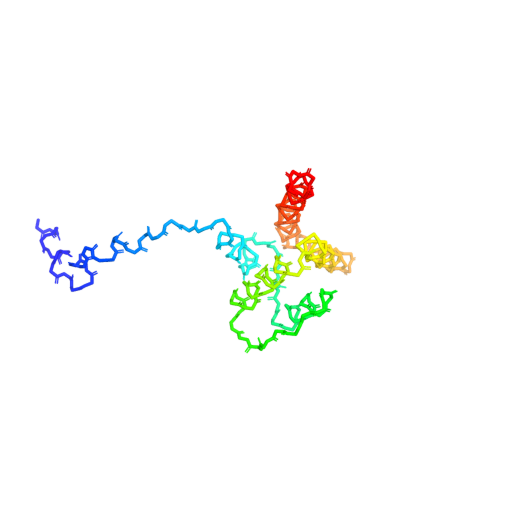GLU A CA 1
ATOM 954 C C . GLU A 1 115 ? 14.901 -0.282 -8.153 1.00 96.56 115 GLU A C 1
ATOM 956 O O . GLU A 1 115 ? 14.700 -0.566 -6.968 1.00 96.56 115 GLU A O 1
ATOM 961 N N . ARG A 1 116 ? 14.902 0.998 -8.554 1.00 96.12 116 ARG A N 1
ATOM 962 C CA . ARG A 1 116 ? 14.632 2.122 -7.640 1.00 96.12 116 ARG A CA 1
ATOM 963 C C . ARG A 1 116 ? 13.209 2.076 -7.080 1.00 96.12 116 ARG A C 1
ATOM 965 O O . ARG A 1 116 ? 13.008 2.457 -5.925 1.00 96.12 116 ARG A O 1
ATOM 972 N N . TRP A 1 117 ? 12.231 1.687 -7.894 1.00 97.75 117 TRP A N 1
ATOM 973 C CA . TRP A 1 117 ? 10.828 1.597 -7.487 1.00 97.75 117 TRP A CA 1
ATOM 974 C C . TRP A 1 117 ? 10.602 0.391 -6.582 1.00 97.75 117 TRP A C 1
ATOM 976 O O . TRP A 1 117 ? 10.028 0.566 -5.508 1.00 97.75 117 TRP A O 1
ATOM 986 N N . ILE A 1 118 ? 11.179 -0.765 -6.925 1.00 98.38 118 ILE A N 1
ATOM 987 C CA . ILE A 1 118 ? 11.174 -1.970 -6.081 1.00 98.38 118 ILE A CA 1
ATOM 988 C C . ILE A 1 118 ? 11.755 -1.653 -4.699 1.00 98.38 118 ILE A C 1
ATOM 990 O O . ILE A 1 118 ? 11.091 -1.872 -3.693 1.00 98.38 118 ILE A O 1
ATOM 994 N N . LYS A 1 119 ? 12.937 -1.025 -4.617 1.00 98.00 119 LYS A N 1
ATOM 995 C CA . LYS A 1 119 ? 13.555 -0.656 -3.325 1.00 98.00 119 LYS A CA 1
ATOM 996 C C . LYS A 1 119 ? 12.675 0.247 -2.458 1.00 98.00 119 LYS A C 1
ATOM 998 O O . LYS A 1 119 ? 12.755 0.185 -1.234 1.00 98.00 119 LYS A O 1
ATOM 1003 N N . LYS A 1 120 ? 11.875 1.129 -3.061 1.00 98.00 120 LYS A N 1
ATOM 1004 C CA . LYS A 1 120 ? 10.928 1.976 -2.318 1.00 98.00 120 LYS A CA 1
ATOM 1005 C C . LYS A 1 120 ? 9.690 1.193 -1.885 1.00 98.00 120 LYS A C 1
ATOM 1007 O O . LYS A 1 120 ? 9.264 1.369 -0.749 1.00 98.00 120 LYS A O 1
ATOM 1012 N N . ALA A 1 121 ? 9.173 0.326 -2.753 1.00 98.44 121 ALA A N 1
ATOM 1013 C CA . ALA A 1 121 ? 8.038 -0.543 -2.465 1.00 98.44 121 ALA A CA 1
ATOM 1014 C C . ALA A 1 121 ? 8.349 -1.511 -1.313 1.00 98.44 121 ALA A C 1
ATOM 1016 O O . ALA A 1 121 ? 7.559 -1.611 -0.383 1.00 98.44 121 ALA A O 1
ATOM 1017 N N . GLU A 1 122 ? 9.540 -2.111 -1.290 1.00 98.50 122 GLU A N 1
ATOM 1018 C CA . GLU A 1 122 ? 10.001 -2.969 -0.186 1.00 98.50 122 GLU A CA 1
ATOM 1019 C C . GLU A 1 122 ? 10.089 -2.201 1.143 1.00 98.50 122 GLU A C 1
ATOM 1021 O O . GLU A 1 122 ? 9.657 -2.677 2.190 1.00 98.50 122 GLU A O 1
ATOM 1026 N N . LYS A 1 123 ? 10.576 -0.952 1.117 1.00 97.56 123 LYS A N 1
ATOM 1027 C CA . LYS A 1 123 ? 10.559 -0.085 2.309 1.00 97.56 123 LYS A CA 1
ATOM 1028 C C . LYS A 1 123 ? 9.138 0.248 2.752 1.00 97.56 123 LYS A C 1
ATOM 1030 O O . LYS A 1 123 ? 8.874 0.298 3.949 1.00 97.56 123 LYS A O 1
ATOM 1035 N N . ALA A 1 124 ? 8.238 0.495 1.803 1.00 97.38 124 ALA A N 1
ATOM 1036 C CA . ALA A 1 124 ? 6.839 0.744 2.107 1.00 97.38 124 ALA A CA 1
ATOM 1037 C C . ALA A 1 124 ? 6.179 -0.474 2.752 1.00 97.38 124 ALA A C 1
ATOM 1039 O O . ALA A 1 124 ? 5.507 -0.323 3.769 1.00 97.38 124 ALA A O 1
ATOM 1040 N N . LYS A 1 125 ? 6.439 -1.669 2.217 1.00 98.38 125 LYS A N 1
ATOM 1041 C CA . LYS A 1 125 ? 5.996 -2.939 2.789 1.00 98.38 125 LYS A CA 1
ATOM 1042 C C . LYS A 1 125 ? 6.482 -3.100 4.225 1.00 98.38 125 LYS A C 1
ATOM 1044 O O . LYS A 1 125 ? 5.656 -3.302 5.104 1.00 98.38 125 LYS A O 1
ATOM 1049 N N . ALA A 1 126 ? 7.775 -2.903 4.482 1.00 97.88 126 ALA A N 1
ATOM 1050 C CA . ALA A 1 126 ? 8.340 -3.021 5.827 1.00 97.88 126 ALA A CA 1
ATOM 1051 C C . ALA A 1 126 ? 7.673 -2.076 6.849 1.00 97.88 126 ALA A C 1
ATOM 1053 O O . ALA A 1 126 ? 7.440 -2.462 7.992 1.00 97.88 126 ALA A O 1
ATOM 1054 N N . ILE A 1 127 ? 7.323 -0.849 6.442 1.00 96.19 127 ILE A N 1
ATOM 1055 C CA . ILE A 1 127 ? 6.575 0.087 7.299 1.00 96.19 127 ILE A CA 1
ATOM 1056 C C . ILE A 1 127 ? 5.187 -0.477 7.629 1.00 96.19 127 ILE A C 1
ATOM 1058 O O . ILE A 1 127 ? 4.804 -0.503 8.796 1.00 96.19 127 ILE A O 1
ATOM 1062 N N . VAL A 1 128 ? 4.446 -0.958 6.626 1.00 97.12 128 VAL A N 1
ATOM 1063 C CA . VAL A 1 128 ? 3.094 -1.514 6.820 1.00 97.12 128 VAL A CA 1
ATOM 1064 C C . VAL A 1 128 ? 3.131 -2.810 7.643 1.00 97.12 128 VAL A C 1
ATOM 1066 O O . VAL A 1 128 ? 2.267 -3.022 8.491 1.00 97.12 128 VAL A O 1
ATOM 1069 N N . GLU A 1 129 ? 4.150 -3.652 7.466 1.00 97.94 129 GLU A N 1
ATOM 1070 C CA . GLU A 1 129 ? 4.373 -4.849 8.287 1.00 97.94 129 GLU A CA 1
ATOM 1071 C C . GLU A 1 129 ? 4.635 -4.509 9.755 1.00 97.94 129 GLU A C 1
ATOM 1073 O O . GLU A 1 129 ? 4.116 -5.189 10.639 1.00 97.94 129 GLU A O 1
ATOM 1078 N N . ASN A 1 130 ? 5.410 -3.458 10.031 1.00 96.06 130 ASN A N 1
ATOM 1079 C CA . ASN A 1 130 ? 5.636 -2.998 11.401 1.00 96.06 130 ASN A CA 1
ATOM 1080 C C . ASN A 1 130 ? 4.340 -2.482 12.032 1.00 96.06 130 ASN A C 1
ATOM 1082 O O . ASN A 1 130 ? 4.008 -2.903 13.136 1.00 96.06 130 ASN A O 1
ATOM 1086 N N . MET A 1 131 ? 3.551 -1.688 11.298 1.00 94.31 131 MET A N 1
ATOM 1087 C CA . MET A 1 131 ? 2.223 -1.262 11.760 1.00 94.31 131 MET A CA 1
ATOM 1088 C C . MET A 1 131 ? 1.312 -2.455 12.074 1.00 94.31 131 MET A C 1
ATOM 1090 O O . MET A 1 131 ? 0.544 -2.414 13.033 1.00 94.31 131 MET A O 1
ATOM 1094 N N . ARG A 1 132 ? 1.377 -3.528 11.271 1.00 96.31 132 ARG A N 1
ATOM 1095 C CA . ARG A 1 132 ? 0.589 -4.744 11.513 1.00 96.31 132 ARG A CA 1
ATOM 1096 C C . ARG A 1 132 ? 1.019 -5.436 12.800 1.00 96.31 132 ARG A C 1
ATOM 1098 O O . ARG A 1 132 ? 0.156 -5.758 13.608 1.00 96.31 132 ARG A O 1
ATOM 1105 N N . LYS A 1 133 ? 2.327 -5.614 13.008 1.00 95.56 133 LYS A N 1
ATOM 1106 C CA . LYS A 1 133 ? 2.879 -6.207 14.239 1.00 95.56 133 LYS A CA 1
ATOM 1107 C C . LYS A 1 133 ? 2.483 -5.402 15.474 1.00 95.56 133 LYS A C 1
ATOM 1109 O O . LYS A 1 133 ? 2.081 -5.976 16.477 1.00 95.56 133 LYS A O 1
ATOM 1114 N N . GLU A 1 134 ? 2.557 -4.076 15.402 1.00 92.88 134 GLU A N 1
ATOM 1115 C CA . GLU A 1 134 ? 2.112 -3.199 16.489 1.00 92.88 134 GLU A CA 1
ATOM 1116 C C . GLU A 1 134 ? 0.611 -3.354 16.764 1.00 92.88 134 GLU A C 1
ATOM 1118 O O . GLU A 1 134 ? 0.207 -3.483 17.917 1.00 92.88 134 GLU A O 1
ATOM 1123 N N . ALA A 1 135 ? -0.220 -3.410 15.719 1.00 91.31 135 ALA A N 1
ATOM 1124 C CA . ALA A 1 135 ? -1.657 -3.634 15.865 1.00 91.31 135 ALA A CA 1
ATOM 1125 C C . ALA A 1 135 ? -1.991 -5.013 16.465 1.00 91.31 135 ALA A C 1
ATOM 1127 O O . ALA A 1 135 ? -2.926 -5.113 17.255 1.00 91.31 135 ALA A O 1
ATOM 1128 N N . GLU A 1 136 ? -1.236 -6.058 16.114 1.00 92.81 136 GLU A N 1
ATOM 1129 C CA . GLU A 1 136 ? -1.346 -7.398 16.708 1.00 92.81 136 GLU A CA 1
ATOM 1130 C C . GLU A 1 136 ? -1.009 -7.367 18.204 1.00 92.81 136 GLU A C 1
ATOM 1132 O O . GLU A 1 136 ? -1.807 -7.833 19.009 1.00 92.81 136 GLU A O 1
ATOM 1137 N N . LEU A 1 137 ? 0.104 -6.737 18.593 1.00 90.62 137 LEU A N 1
ATOM 1138 C CA . LEU A 1 137 ? 0.513 -6.623 20.000 1.00 90.62 137 LEU A CA 1
ATOM 1139 C C . LEU A 1 137 ? -0.501 -5.851 20.851 1.00 90.62 137 LEU A C 1
ATOM 1141 O O . LEU A 1 137 ? -0.760 -6.212 21.995 1.00 90.62 137 LEU A O 1
ATOM 1145 N N . LEU A 1 138 ? -1.078 -4.779 20.305 1.00 86.56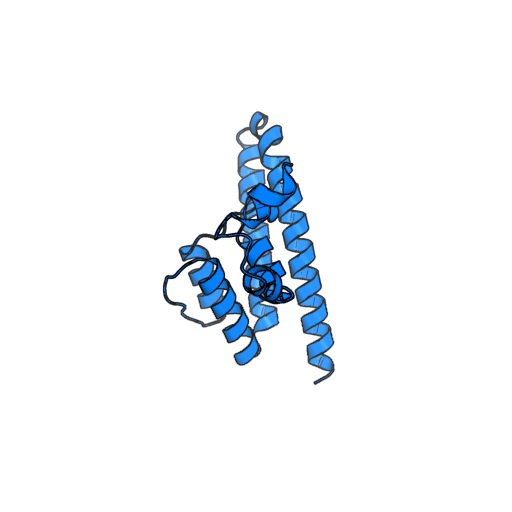 138 LEU A N 1
ATOM 1146 C CA . LEU A 1 138 ? -2.064 -3.964 21.016 1.00 86.56 138 LEU A CA 1
ATOM 1147 C C . LEU A 1 138 ? -3.425 -4.657 21.148 1.00 86.56 138 LEU A C 1
ATOM 1149 O O . LEU A 1 138 ? -4.177 -4.318 22.061 1.00 86.56 138 LEU A O 1
ATOM 1153 N N . LYS A 1 139 ? -3.746 -5.614 20.268 1.00 79.19 139 LYS A N 1
ATOM 1154 C CA . LYS A 1 139 ? -4.990 -6.396 20.334 1.00 79.19 139 LYS A CA 1
ATOM 1155 C C . LYS A 1 139 ? -5.054 -7.280 21.581 1.00 79.19 139 LYS A C 1
ATOM 1157 O O . LYS A 1 139 ? -6.147 -7.550 22.053 1.00 79.19 139 LYS A O 1
ATOM 1162 N N . ASP A 1 140 ? -3.907 -7.694 22.112 1.00 67.62 140 ASP A N 1
ATOM 1163 C CA . ASP A 1 140 ? -3.829 -8.560 23.295 1.00 67.62 140 ASP A CA 1
ATOM 1164 C C . ASP A 1 140 ? -3.822 -7.774 24.622 1.00 67.62 140 ASP A C 1
ATOM 1166 O O . ASP A 1 140 ? -3.823 -8.368 25.701 1.00 67.62 140 ASP A O 1
ATOM 1170 N N . ILE A 1 141 ? -3.793 -6.437 24.559 1.00 66.06 141 ILE A N 1
ATOM 1171 C CA . ILE A 1 141 ? -3.707 -5.546 25.730 1.00 66.06 141 ILE A CA 1
ATOM 1172 C C . ILE A 1 141 ? -5.083 -4.968 26.121 1.00 66.06 141 ILE A C 1
ATOM 1174 O O . ILE A 1 141 ? -5.249 -4.512 27.255 1.00 66.06 141 ILE A O 1
ATOM 1178 N N . TYR A 1 142 ? -6.071 -5.009 25.222 1.00 47.97 142 TYR A N 1
ATOM 1179 C CA . TYR A 1 142 ? -7.430 -4.483 25.416 1.00 47.97 142 TYR A CA 1
ATOM 1180 C C . TYR A 1 142 ? -8.487 -5.554 25.160 1.00 47.97 142 TYR A C 1
ATOM 1182 O O . TYR A 1 142 ? -9.519 -5.522 25.868 1.00 47.97 142 TYR A O 1
#

Organism: NCBI:txid133270

Sequence (142 aa):
MYEKRLQENPFMTNSKFLQEFKEETELDRILKFLTVPGRSGIYISRIEIQKLAKAIGVDVPVKERREMLKDIFIYAKQMNKTIDLLNTIIDFIDYKISQYKEVEDNFPSSKVITERWIKKAEKAKAIVENMRKEAELLKDIY

Radius of gyration: 19.73 Å; chains: 1; bounding box: 36×57×46 Å

pLDDT: mean 87.51, std 17.26, range [42.56, 98.69]

Foldseek 3Di:
DVVVVVCVPPVPVPPVVVVPPPPQDPLNVLLVQQCDCLQQLDHQDQVNLQVLLVQLPHGFDRDPSSVSNVVSCVVCVVVVNNLVSLVSVLVVLVVRLVVLVVCCVVPVVCCVVSVSSNVSSVVSSVVSVVVNVVSVVVVVVD

Secondary structure (DSSP, 8-state):
--HHHHHT-TTTS-HHHHHT-PPPPHHHHHHHHHH-HHHHSS---HHHHHHHHHHTT----S--HHHHHHHHHHHHHHTT-HHHHHHHHHHHHHHHHHHHHHHHHH-GGGHHHHHHHHHHHHHHHHHHHHHHHHHHHHHTT-